Protein AF-A0A0F9BGL0-F1 (afdb_monomer)

Secondary structure (DSSP, 8-state):
--HHHHHHHHHHSPPBPHHHHHHHHHHTT--TT--------HHHH--BTTTHHHHHHHHHHHH-

Mean predicted aligned error: 5.45 Å

pLDDT: mean 88.51, std 13.66, range [54.81, 98.38]

InterPro domains:
  IPR003679 Aminoglycoside N(3)-acetyltransferase-like [PF02522] (38-64)
  IPR003679 Aminoglycoside N(3)-acetyltransferase-like [PTHR11104] (12-64)
  IPR028345 Aminoglycoside 3-N-acetyltransferase-like [SSF110710] (11-64)

Radius of gyration: 12.69 Å; Cα contacts (8 Å, |Δi|>4): 57; chains: 1; bounding box: 22×20×36 Å

Nearest PDB structures (foldseek):
  7lap-assembly1_A  TM=8.706E-01  e=1.861E-03  Strept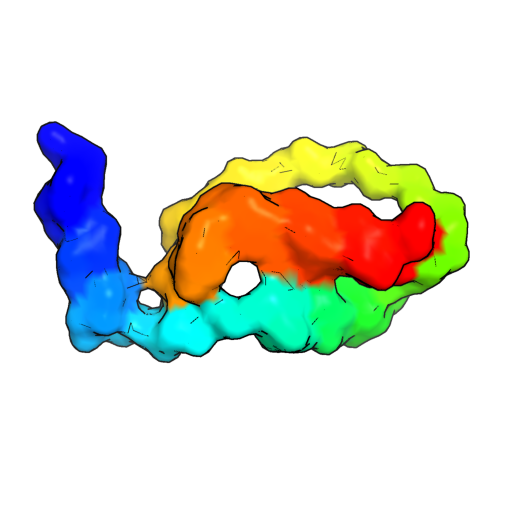omyces griseus
  5ht0-assembly2_D  TM=9.545E-01  e=3.017E-03  uncultured bacterium
  6mmz-assembly3_E  TM=9.428E-01  e=3.232E-03  uncultured bacterium
  6mb6-assembly1_A  TM=9.624E-01  e=6.443E-03  Pseudomonas aeruginosa
  7q1x-assembly1_B  TM=9.737E-01  e=8.490E-03  Pseudomonas aeruginosa

Organism: NCBI:txid412755

Structure (mmCIF, N/CA/C/O backbone):
data_AF-A0A0F9BGL0-F1
#
_entry.id   AF-A0A0F9BGL0-F1
#
loop_
_atom_site.group_PDB
_atom_site.id
_atom_site.type_symbol
_atom_site.label_atom_id
_atom_site.label_alt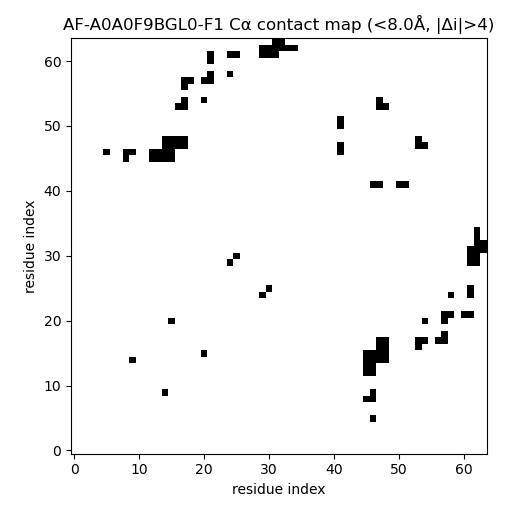_id
_atom_site.label_comp_id
_atom_site.label_asym_id
_atom_site.label_entity_id
_atom_site.label_seq_id
_atom_site.pdbx_PDB_ins_code
_atom_site.Cartn_x
_atom_site.Cartn_y
_atom_site.Cartn_z
_atom_site.occupancy
_atom_site.B_iso_or_equiv
_atom_site.auth_seq_id
_atom_site.auth_comp_id
_atom_site.auth_asym_id
_atom_site.auth_atom_id
_atom_site.pdbx_PDB_model_num
ATOM 1 N N . MET A 1 1 ? -5.665 9.946 21.034 1.00 54.81 1 MET A N 1
ATOM 2 C CA . MET A 1 1 ? -6.785 10.143 20.084 1.00 54.81 1 MET A CA 1
ATOM 3 C C . MET A 1 1 ? -6.831 9.075 18.978 1.00 54.81 1 MET A C 1
ATOM 5 O O . MET A 1 1 ? -7.929 8.712 18.592 1.00 54.81 1 MET A O 1
ATOM 9 N N . VAL A 1 2 ? -5.695 8.512 18.530 1.00 59.34 2 VAL A N 1
ATOM 10 C CA . VAL A 1 2 ? -5.643 7.474 17.468 1.00 59.34 2 VAL A CA 1
ATOM 11 C C . VAL A 1 2 ? -6.231 6.114 17.900 1.00 59.34 2 VAL A C 1
ATOM 13 O O . VAL A 1 2 ? -7.115 5.599 17.226 1.00 59.34 2 VAL A O 1
ATOM 16 N N . ARG A 1 3 ? -5.835 5.581 19.071 1.00 59.00 3 ARG A N 1
ATOM 17 C CA . ARG A 1 3 ? -6.235 4.230 19.537 1.00 59.00 3 ARG A CA 1
ATOM 18 C C . ARG A 1 3 ? -7.748 3.988 19.640 1.00 59.00 3 ARG A C 1
ATOM 20 O O . ARG A 1 3 ? -8.212 2.903 19.330 1.00 59.00 3 ARG A O 1
ATOM 27 N N . LYS A 1 4 ? -8.524 5.003 20.031 1.00 60.19 4 LYS A N 1
ATOM 28 C CA . LYS A 1 4 ? -9.975 4.862 20.257 1.00 60.19 4 LYS A CA 1
ATOM 29 C C . LYS A 1 4 ? -10.764 4.650 18.952 1.00 60.19 4 LYS A C 1
ATOM 31 O O . LYS A 1 4 ? -11.827 4.051 18.968 1.00 60.19 4 LYS A O 1
ATOM 36 N N . ARG A 1 5 ? -10.236 5.131 17.818 1.00 62.81 5 ARG A N 1
ATOM 37 C CA . ARG A 1 5 ? -10.932 5.130 16.518 1.00 62.81 5 ARG A CA 1
ATOM 38 C C . ARG A 1 5 ? -10.753 3.825 15.737 1.00 62.81 5 ARG A C 1
ATOM 40 O O . ARG A 1 5 ? -11.633 3.448 14.972 1.00 62.81 5 ARG A O 1
ATOM 47 N N . GLU A 1 6 ? -9.624 3.142 15.925 1.00 62.16 6 GLU A N 1
ATOM 48 C CA . GLU A 1 6 ? -9.375 1.828 15.315 1.00 62.16 6 GLU A CA 1
ATOM 49 C C . GLU A 1 6 ? -10.329 0.767 15.871 1.00 62.16 6 GLU A C 1
ATOM 51 O O . GLU A 1 6 ? -10.852 -0.048 15.116 1.00 62.16 6 GLU A O 1
ATOM 56 N N . GLU A 1 7 ? -10.607 0.808 17.176 1.00 62.38 7 GLU A N 1
ATOM 57 C CA . GLU A 1 7 ? -11.560 -0.096 17.830 1.00 62.38 7 GLU A CA 1
ATOM 58 C C . GLU A 1 7 ? -13.008 0.153 17.380 1.00 62.38 7 GLU A C 1
ATOM 60 O O . GLU A 1 7 ? -13.751 -0.802 17.154 1.00 62.38 7 GLU A O 1
ATOM 65 N N . GLU A 1 8 ? -13.394 1.416 17.162 1.00 66.44 8 GLU A N 1
ATOM 66 C CA . GLU A 1 8 ? -14.705 1.780 16.600 1.00 66.44 8 GLU A CA 1
ATOM 67 C C . GLU A 1 8 ? -14.894 1.214 15.180 1.00 66.44 8 GLU A C 1
ATOM 69 O O . GLU A 1 8 ? -15.954 0.668 14.865 1.00 66.44 8 GLU A O 1
ATOM 74 N N . LEU A 1 9 ? -13.858 1.282 14.332 1.00 64.44 9 LEU A N 1
ATOM 75 C CA . LEU A 1 9 ? -13.885 0.706 12.982 1.00 64.44 9 LEU A CA 1
ATOM 76 C C . LEU A 1 9 ? -13.929 -0.830 13.011 1.00 64.44 9 LEU A C 1
ATOM 78 O O . LEU A 1 9 ? -14.685 -1.418 12.237 1.00 64.44 9 LEU A O 1
ATOM 82 N N . LYS A 1 10 ? -13.195 -1.483 13.926 1.00 63.38 10 LYS A N 1
ATOM 83 C CA . LYS A 1 10 ? -13.236 -2.950 14.106 1.00 63.38 10 LYS A CA 1
ATOM 84 C C . LYS A 1 10 ? -14.637 -3.486 14.397 1.00 63.38 10 LYS A C 1
ATOM 86 O O . LYS A 1 10 ? -14.958 -4.591 13.981 1.00 63.38 10 LYS A O 1
ATOM 91 N N . GLN A 1 11 ? -15.439 -2.734 15.147 1.00 62.19 11 GLN A N 1
ATOM 92 C CA . GLN A 1 11 ? -16.755 -3.175 15.623 1.00 62.19 11 GLN A CA 1
ATOM 93 C C . GLN A 1 11 ? -17.894 -2.895 14.633 1.00 62.19 11 GLN A C 1
ATOM 95 O O . GLN A 1 11 ? -18.956 -3.500 14.743 1.00 62.19 11 GLN A O 1
ATOM 100 N N . THR A 1 12 ? -17.697 -1.984 13.674 1.00 64.44 12 THR A N 1
ATOM 101 C CA . THR A 1 12 ? -18.780 -1.476 12.810 1.00 64.44 12 THR A CA 1
ATOM 102 C C . THR A 1 12 ? -18.551 -1.679 11.315 1.00 64.44 12 THR A C 1
ATOM 104 O O . THR A 1 12 ? -19.507 -1.600 10.546 1.00 64.44 12 THR A O 1
ATOM 107 N N . SER A 1 13 ? -17.318 -1.957 10.881 1.00 69.81 13 SER A N 1
ATOM 108 C CA . SER A 1 13 ? -16.985 -2.114 9.462 1.00 69.81 13 SER A CA 1
ATOM 109 C C . SER A 1 13 ? -16.601 -3.551 9.117 1.00 69.81 13 SER A C 1
ATOM 111 O O . SER A 1 13 ? -15.940 -4.243 9.891 1.00 69.81 13 SER A O 1
ATOM 113 N N . LYS A 1 14 ? -17.026 -4.008 7.932 1.00 84.19 14 LYS A N 1
ATOM 114 C CA . LYS A 1 14 ? -16.579 -5.285 7.366 1.00 84.19 14 LYS A CA 1
ATOM 115 C C . LYS A 1 14 ? -15.054 -5.240 7.237 1.00 84.19 14 LYS A C 1
ATOM 117 O O . LYS A 1 14 ? -14.524 -4.303 6.646 1.00 84.19 14 LYS A O 1
ATOM 122 N N . MET A 1 15 ? -14.372 -6.243 7.787 1.00 91.44 15 MET A N 1
ATOM 123 C CA . MET A 1 15 ? -12.923 -6.380 7.645 1.00 91.44 15 MET A CA 1
ATOM 124 C C . MET A 1 15 ? -12.550 -6.501 6.163 1.00 91.44 15 MET A C 1
ATOM 126 O O . MET A 1 15 ? -13.161 -7.278 5.427 1.00 91.44 15 MET A O 1
ATOM 130 N N . ILE A 1 16 ? -11.547 -5.734 5.747 1.00 95.31 16 ILE A N 1
ATOM 131 C CA . ILE A 1 16 ? -11.029 -5.709 4.380 1.00 95.31 16 ILE A CA 1
ATOM 132 C C . ILE A 1 16 ? -9.719 -6.488 4.350 1.00 95.31 16 ILE A C 1
ATOM 134 O O . ILE A 1 16 ? -8.761 -6.138 5.042 1.00 95.31 16 ILE A O 1
ATOM 138 N N . MET A 1 17 ? -9.684 -7.539 3.535 1.00 96.81 17 MET A N 1
ATOM 139 C CA . MET A 1 17 ? -8.498 -8.357 3.297 1.00 96.81 17 MET A CA 1
ATOM 140 C C . MET A 1 17 ? -7.719 -7.844 2.085 1.00 96.81 17 MET A C 1
ATOM 142 O O . MET A 1 17 ? -8.273 -7.184 1.202 1.00 96.81 17 MET A O 1
ATOM 146 N N . LYS A 1 18 ? -6.438 -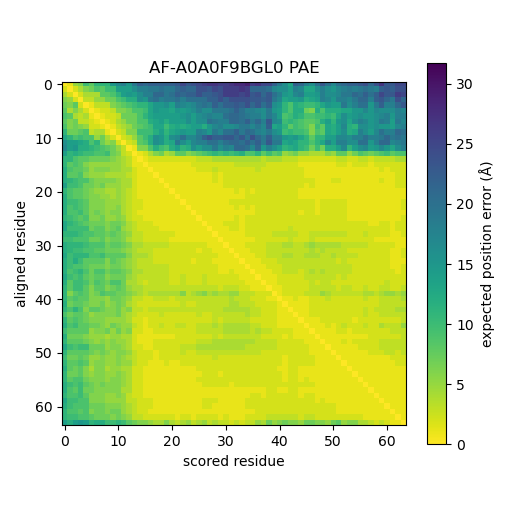8.219 1.988 1.00 98.00 18 LYS A N 1
ATOM 147 C CA . LYS A 1 18 ? -5.579 -7.888 0.837 1.00 98.00 18 LYS A CA 1
ATOM 148 C C . LYS A 1 18 ? -6.227 -8.247 -0.509 1.00 98.00 18 LYS A C 1
ATOM 150 O O . LYS A 1 18 ? -6.187 -7.451 -1.440 1.00 98.00 18 LYS A O 1
ATOM 155 N N . SER A 1 19 ? -6.846 -9.428 -0.593 1.00 98.06 19 SER A N 1
ATOM 156 C CA . SER A 1 19 ? -7.514 -9.921 -1.805 1.00 98.06 19 SER A CA 1
ATOM 157 C C . SER A 1 19 ? -8.675 -9.034 -2.247 1.00 98.06 19 SER A C 1
ATOM 159 O O . SER A 1 19 ? -8.839 -8.823 -3.443 1.00 98.06 19 SER A O 1
ATOM 161 N N . ASN A 1 20 ? -9.430 -8.456 -1.307 1.00 97.56 20 ASN A N 1
ATOM 162 C CA . ASN A 1 20 ? -10.514 -7.531 -1.640 1.00 97.56 20 ASN A CA 1
ATOM 163 C C . ASN A 1 20 ? -9.969 -6.284 -2.344 1.00 97.56 20 ASN A C 1
ATOM 165 O O . ASN A 1 20 ? -10.505 -5.876 -3.366 1.00 97.56 20 ASN A O 1
ATOM 169 N N . ILE A 1 21 ? -8.858 -5.735 -1.841 1.00 97.56 21 ILE A N 1
ATOM 170 C CA . ILE A 1 21 ? -8.212 -4.562 -2.439 1.00 97.56 21 ILE A CA 1
ATOM 171 C C . ILE A 1 21 ? -7.702 -4.894 -3.847 1.00 97.56 21 ILE A C 1
ATOM 173 O O . ILE A 1 21 ? -7.936 -4.124 -4.769 1.00 97.56 21 ILE A O 1
ATOM 177 N N . ILE A 1 22 ? -7.047 -6.044 -4.038 1.00 98.38 22 ILE A N 1
ATOM 178 C CA . ILE A 1 22 ? -6.553 -6.475 -5.360 1.00 98.38 22 ILE A CA 1
ATOM 179 C C . ILE A 1 22 ? -7.709 -6.636 -6.356 1.00 98.38 22 ILE A C 1
ATOM 181 O O . ILE A 1 22 ? -7.602 -6.207 -7.503 1.00 98.38 22 ILE A O 1
ATOM 185 N N . GLU A 1 23 ? -8.813 -7.258 -5.938 1.00 98.25 23 GLU A N 1
ATOM 186 C CA . GLU A 1 23 ? -10.000 -7.405 -6.784 1.00 98.25 23 GLU A CA 1
ATOM 187 C C . GLU A 1 23 ? -10.591 -6.050 -7.176 1.00 98.25 23 GLU A C 1
ATOM 189 O O . GLU A 1 23 ? -10.908 -5.851 -8.348 1.00 98.25 23 GLU A O 1
ATOM 194 N N . ASP A 1 24 ? -10.704 -5.114 -6.235 1.00 97.69 24 ASP A N 1
ATOM 195 C CA . ASP A 1 24 ? -11.234 -3.777 -6.504 1.00 97.69 24 ASP A CA 1
ATOM 196 C C . ASP A 1 24 ? -10.313 -2.981 -7.440 1.00 97.69 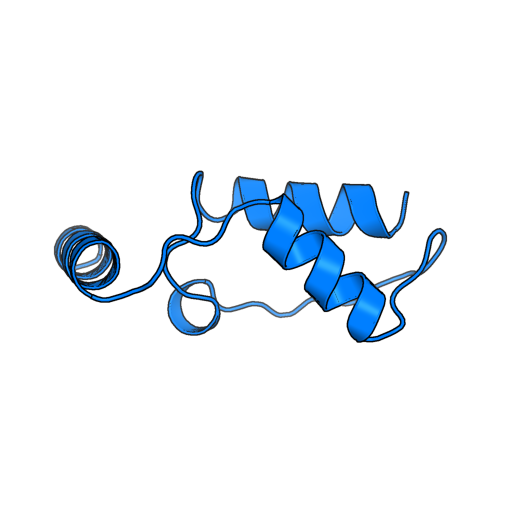24 ASP A C 1
ATOM 198 O O . ASP A 1 24 ? -10.797 -2.392 -8.405 1.00 97.69 24 ASP A O 1
ATOM 202 N N . LEU A 1 25 ? -8.989 -3.029 -7.240 1.00 97.88 25 LEU A N 1
ATOM 203 C CA . LEU A 1 25 ? -8.016 -2.392 -8.138 1.00 97.88 25 LEU A CA 1
ATOM 204 C C . LEU A 1 25 ? -8.129 -2.949 -9.567 1.00 97.88 25 LEU A C 1
ATOM 206 O O . LEU A 1 25 ? -8.207 -2.180 -10.524 1.00 97.88 25 LEU A O 1
ATOM 210 N N . LYS A 1 26 ? -8.233 -4.275 -9.721 1.00 97.75 26 LYS A N 1
ATOM 211 C CA . LYS A 1 26 ? -8.445 -4.914 -11.032 1.00 97.75 26 LYS A CA 1
ATOM 212 C C . LYS A 1 26 ? -9.776 -4.514 -11.665 1.00 97.75 26 LYS A C 1
ATOM 214 O O . LYS A 1 26 ? -9.834 -4.268 -12.864 1.00 97.75 26 LYS A O 1
ATOM 219 N N . ARG A 1 27 ? -10.852 -4.407 -10.878 1.00 98.31 27 ARG A N 1
ATOM 220 C CA . ARG A 1 27 ? -12.159 -3.917 -11.362 1.00 98.31 27 ARG A CA 1
ATOM 221 C C . ARG A 1 27 ? -12.109 -2.458 -11.811 1.00 98.31 27 ARG A C 1
ATOM 223 O O . ARG A 1 27 ? -12.889 -2.077 -12.677 1.00 98.31 27 ARG A O 1
ATOM 230 N N . MET A 1 28 ? -11.203 -1.659 -11.248 1.00 97.38 28 MET A N 1
ATOM 231 C CA . MET A 1 28 ? -10.926 -0.290 -11.692 1.00 97.38 28 MET A CA 1
ATOM 232 C C . MET A 1 28 ? -10.073 -0.229 -12.971 1.00 97.38 28 MET A C 1
ATOM 234 O O . MET A 1 28 ? -9.840 0.866 -13.475 1.00 97.38 28 MET A O 1
ATOM 238 N N . GLY A 1 29 ? -9.637 -1.376 -13.506 1.00 98.00 29 GLY A N 1
ATOM 239 C CA . GLY A 1 29 ? -8.817 -1.460 -14.714 1.00 98.00 29 GLY A CA 1
ATOM 240 C C . GLY A 1 29 ? -7.325 -1.254 -14.468 1.00 98.00 29 GLY A C 1
ATOM 241 O O . GLY A 1 29 ? -6.603 -0.984 -15.417 1.00 98.00 29 GLY A O 1
ATOM 242 N N . ILE A 1 30 ? -6.870 -1.350 -13.213 1.00 98.25 30 ILE A N 1
ATOM 243 C CA . ILE A 1 30 ? -5.441 -1.335 -12.894 1.00 98.25 30 ILE A CA 1
ATOM 244 C C . ILE A 1 30 ? -4.867 -2.707 -13.218 1.00 98.25 30 ILE A C 1
ATOM 246 O O . ILE A 1 30 ? -5.364 -3.737 -12.744 1.00 98.25 30 ILE A O 1
ATOM 250 N N . GLU A 1 31 ? -3.795 -2.709 -13.995 1.00 96.50 31 GLU A N 1
ATOM 251 C CA . GLU A 1 31 ? -3.179 -3.911 -14.526 1.00 96.50 31 GLU A CA 1
ATOM 252 C C . GLU A 1 31 ? -1.681 -3.971 -14.220 1.00 96.50 31 GLU A C 1
ATOM 254 O O . GLU A 1 31 ? -1.048 -3.047 -13.701 1.00 96.50 31 GLU A O 1
ATOM 259 N N . LYS A 1 32 ? -1.099 -5.130 -14.525 1.00 97.69 32 LYS A N 1
ATOM 260 C CA . LYS A 1 32 ? 0.330 -5.355 -14.364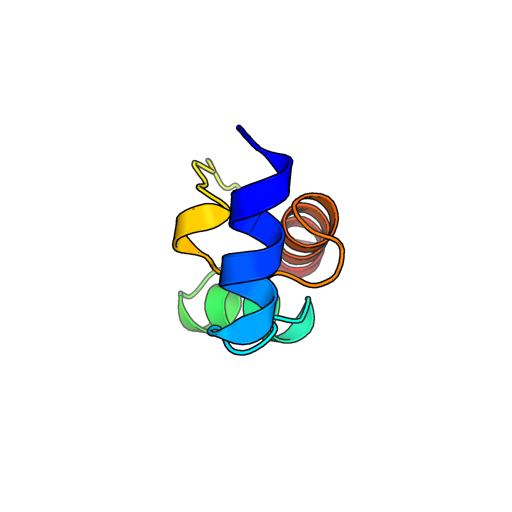 1.00 97.69 32 LYS A CA 1
ATOM 261 C C . LYS A 1 32 ? 1.120 -4.427 -15.292 1.00 97.69 32 LYS A C 1
ATOM 263 O O . LYS A 1 32 ? 0.867 -4.394 -16.492 1.00 97.69 32 LYS A O 1
ATOM 268 N N . GLY A 1 33 ? 2.148 -3.777 -14.756 1.00 97.56 33 GLY A N 1
ATOM 269 C CA . GLY A 1 33 ? 3.016 -2.844 -15.471 1.00 97.56 33 GLY A CA 1
ATOM 270 C C . GLY A 1 33 ? 2.591 -1.380 -15.354 1.00 97.56 33 GLY A C 1
ATOM 271 O O . GLY A 1 33 ? 3.328 -0.513 -15.824 1.00 97.56 33 GLY A O 1
ATOM 272 N N . ASP A 1 34 ? 1.456 -1.092 -14.712 1.00 97.94 34 ASP A N 1
ATOM 273 C CA . ASP A 1 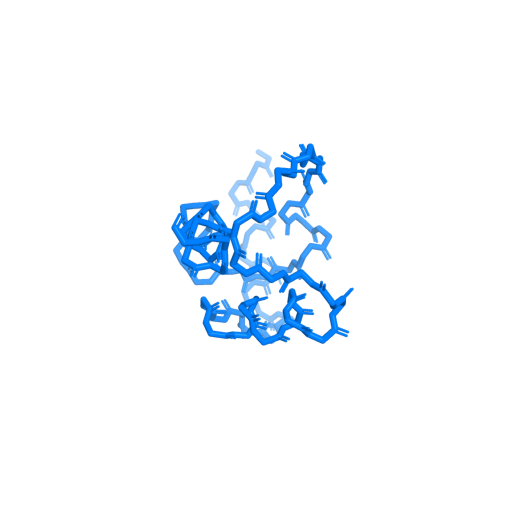34 ? 1.011 0.279 -14.485 1.00 97.94 34 ASP A CA 1
ATOM 274 C C . ASP A 1 34 ? 1.953 1.051 -13.554 1.00 97.94 34 ASP A C 1
ATOM 276 O O . ASP A 1 34 ? 2.478 0.537 -12.563 1.00 97.94 34 ASP A O 1
ATOM 280 N N . VAL A 1 35 ? 2.100 2.346 -13.836 1.00 96.81 35 VAL A N 1
ATOM 281 C CA . VAL A 1 35 ? 2.761 3.303 -12.945 1.00 96.81 35 VAL A CA 1
ATOM 282 C C . VAL A 1 35 ? 1.689 4.157 -12.282 1.00 96.81 35 VAL A C 1
ATOM 284 O O . VAL A 1 35 ? 1.026 4.961 -12.935 1.00 96.81 35 VAL A O 1
ATOM 287 N N . LEU A 1 36 ? 1.525 3.992 -10.969 1.00 95.25 36 LEU A N 1
ATOM 288 C CA . LEU A 1 36 ? 0.468 4.650 -10.204 1.00 95.25 36 LEU A CA 1
ATOM 289 C C . LEU A 1 36 ? 1.020 5.768 -9.319 1.00 95.25 36 LEU A C 1
ATOM 291 O O . LEU A 1 36 ? 1.947 5.563 -8.537 1.00 95.25 36 LEU A O 1
ATOM 295 N N . TRP A 1 37 ? 0.376 6.935 -9.367 1.00 95.56 37 TRP A N 1
ATOM 296 C CA . TRP A 1 37 ? 0.512 7.955 -8.330 1.00 95.56 37 TRP A CA 1
ATOM 297 C C . TRP A 1 37 ? -0.622 7.793 -7.319 1.00 95.56 37 TRP A C 1
ATOM 299 O O . TRP A 1 37 ? -1.790 7.995 -7.651 1.00 95.56 37 TRP A O 1
ATOM 309 N N . VAL A 1 38 ? -0.293 7.433 -6.079 1.00 94.19 38 VAL A N 1
ATOM 310 C CA . VAL A 1 38 ? -1.298 7.067 -5.072 1.00 94.19 38 VAL A CA 1
ATOM 311 C C . VAL A 1 38 ? -1.426 8.144 -3.999 1.00 94.19 38 VAL A C 1
ATOM 313 O O . VAL A 1 38 ? -0.447 8.554 -3.379 1.00 94.19 38 VAL A O 1
ATOM 316 N N . HIS A 1 39 ? -2.666 8.546 -3.719 1.00 94.06 39 HIS A N 1
ATOM 317 C CA . HIS A 1 39 ? -3.041 9.246 -2.494 1.00 94.06 39 HIS A CA 1
ATOM 318 C C . HIS A 1 39 ? -4.124 8.436 -1.782 1.00 94.06 39 HIS A C 1
ATOM 320 O O . HIS A 1 39 ? -5.141 8.098 -2.383 1.00 94.06 39 HIS A O 1
ATOM 326 N N . SER A 1 40 ? -3.913 8.097 -0.510 1.00 88.00 40 SER A N 1
ATOM 327 C CA . SER A 1 40 ? -4.783 7.152 0.197 1.00 88.00 40 SER A CA 1
ATOM 328 C C . SER A 1 40 ? -5.111 7.594 1.618 1.00 88.00 40 SER A C 1
ATOM 330 O O . SER A 1 40 ? -4.255 8.118 2.329 1.00 88.00 40 SER A O 1
ATOM 332 N N . SER A 1 41 ? -6.332 7.287 2.060 1.00 90.88 41 SER A N 1
ATOM 333 C CA . SER A 1 41 ? -6.798 7.463 3.437 1.00 90.88 41 SER A CA 1
ATOM 334 C C . SER A 1 41 ? -7.334 6.138 3.971 1.00 90.88 41 SER A C 1
ATOM 336 O O . SER A 1 41 ? -8.421 5.712 3.588 1.00 90.88 41 SER A O 1
ATOM 338 N N . LEU A 1 42 ? -6.604 5.501 4.894 1.00 89.12 42 LEU A N 1
ATOM 339 C CA . LEU A 1 42 ? -7.025 4.233 5.516 1.00 89.12 42 LEU A CA 1
ATOM 340 C C . LEU A 1 42 ? -8.406 4.320 6.157 1.00 89.12 42 LEU A C 1
ATOM 342 O O . LEU A 1 42 ? -9.199 3.396 6.048 1.00 89.12 42 LEU A O 1
ATOM 346 N N . LYS A 1 43 ? -8.722 5.466 6.765 1.00 85.56 43 LYS A N 1
ATOM 347 C CA . LYS A 1 43 ? -10.042 5.722 7.344 1.00 85.56 43 LYS A CA 1
ATOM 348 C C . LYS A 1 43 ? -11.161 5.614 6.301 1.00 85.56 43 LYS A C 1
ATOM 350 O O . LYS A 1 43 ? -12.251 5.175 6.641 1.00 85.56 43 LYS A O 1
ATOM 355 N N . SER A 1 44 ? -10.898 6.053 5.071 1.00 89.50 44 SER A N 1
ATOM 356 C CA . SER A 1 44 ? -11.884 6.025 3.983 1.00 89.50 44 SER A CA 1
ATOM 357 C C . SER A 1 44 ? -11.985 4.641 3.345 1.00 89.50 44 SER A C 1
ATOM 359 O O . SER A 1 44 ? -13.055 4.273 2.883 1.00 89.50 44 SER A O 1
ATOM 361 N N . ILE A 1 45 ? -10.887 3.878 3.355 1.00 91.44 45 ILE A N 1
ATOM 362 C C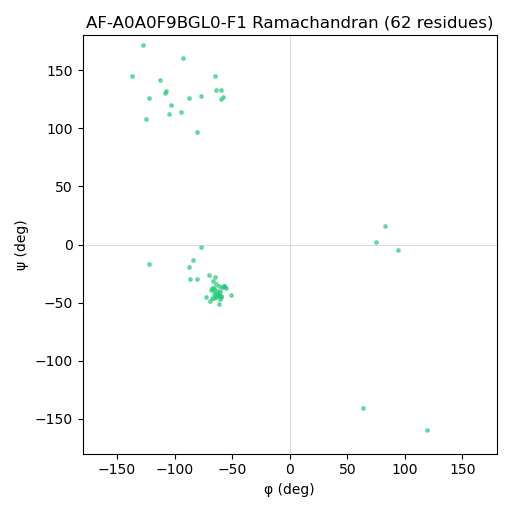A . ILE A 1 45 ? -10.866 2.479 2.915 1.00 91.44 45 ILE A CA 1
ATOM 363 C C . ILE A 1 45 ? -11.678 1.614 3.889 1.00 91.44 45 ILE A C 1
ATOM 365 O O . ILE A 1 45 ? -12.509 0.832 3.452 1.00 91.44 45 ILE A O 1
ATOM 369 N N . GLY A 1 46 ? -11.487 1.785 5.200 1.00 90.69 46 GLY A N 1
ATOM 370 C CA . GLY A 1 46 ? -12.175 1.023 6.246 1.00 90.69 46 GLY A CA 1
ATOM 371 C C . GLY A 1 46 ? -11.203 0.239 7.128 1.00 90.69 46 GLY A C 1
ATOM 372 O O . GLY A 1 46 ? -10.016 0.563 7.212 1.00 90.69 46 GLY A O 1
ATOM 373 N N . TYR A 1 47 ? -11.696 -0.790 7.823 1.00 92.69 47 TYR A N 1
ATOM 374 C CA . TYR A 1 47 ? -10.847 -1.622 8.675 1.00 92.69 47 TYR A CA 1
ATOM 375 C C . TYR A 1 47 ? -10.083 -2.671 7.856 1.00 92.69 47 TYR A C 1
ATOM 377 O O . TYR A 1 47 ? -10.602 -3.743 7.549 1.00 92.69 47 TYR A O 1
ATOM 385 N N . VAL A 1 48 ? -8.835 -2.353 7.510 1.00 93.75 48 VAL A N 1
ATOM 386 C CA . VAL A 1 48 ? -7.941 -3.243 6.756 1.00 93.75 48 VAL A CA 1
ATOM 387 C C . VAL A 1 48 ? -7.181 -4.168 7.708 1.00 93.75 48 VAL A C 1
ATOM 389 O O . VAL A 1 48 ? -6.498 -3.705 8.627 1.00 93.75 48 VAL A O 1
ATOM 392 N N . GLU A 1 49 ? -7.254 -5.477 7.473 1.00 93.25 49 GLU A N 1
ATOM 393 C CA . GLU A 1 49 ? -6.424 -6.464 8.170 1.00 93.25 49 GLU A CA 1
ATOM 394 C C . GLU A 1 49 ? -4.942 -6.165 7.910 1.00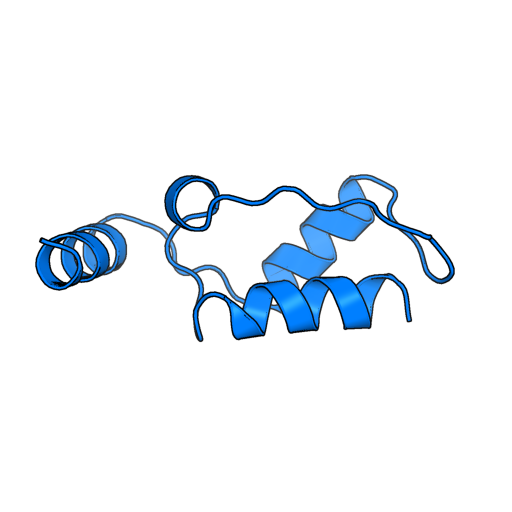 93.25 49 GLU A C 1
ATOM 396 O O . GLU A 1 49 ? -4.536 -6.047 6.762 1.00 93.25 49 GLU A O 1
ATOM 401 N N . GLY A 1 50 ? -4.122 -6.002 8.953 1.00 91.69 50 GLY A N 1
ATOM 402 C CA . GLY A 1 50 ? -2.706 -5.625 8.798 1.00 91.69 50 GLY A CA 1
ATOM 403 C C . GLY A 1 50 ? -2.465 -4.147 8.441 1.00 91.69 50 GLY A C 1
ATOM 404 O O . GLY A 1 50 ? -1.316 -3.721 8.312 1.00 91.69 50 GLY A O 1
ATOM 405 N N . GLY A 1 51 ? -3.527 -3.339 8.340 1.00 93.31 51 GLY A N 1
ATOM 406 C CA . GLY A 1 51 ? -3.451 -1.885 8.210 1.00 93.31 51 GLY A CA 1
ATOM 407 C C . GLY A 1 51 ? -2.752 -1.407 6.923 1.00 93.31 51 GLY A C 1
ATOM 408 O O . GLY A 1 51 ? -2.965 -1.987 5.858 1.00 93.31 51 GLY A O 1
ATOM 409 N N . PRO A 1 52 ? -1.933 -0.335 6.982 1.00 94.50 52 PRO A N 1
ATOM 410 C CA . PRO A 1 52 ? -1.316 0.262 5.794 1.00 94.50 52 PRO A CA 1
ATOM 411 C C . PRO A 1 52 ? -0.461 -0.702 4.966 1.00 94.50 52 PRO A C 1
ATOM 413 O O . PRO A 1 52 ? -0.465 -0.612 3.741 1.00 94.50 52 PRO A O 1
ATOM 416 N N . LEU A 1 53 ? 0.257 -1.629 5.609 1.00 96.44 53 LEU A N 1
ATOM 417 C CA . LEU A 1 53 ? 1.151 -2.557 4.906 1.00 96.44 53 LEU A CA 1
ATOM 418 C C . LEU A 1 53 ? 0.386 -3.486 3.961 1.00 96.44 53 LEU A C 1
ATOM 420 O O . LEU A 1 53 ? 0.874 -3.792 2.877 1.00 96.44 53 LEU A O 1
ATOM 424 N N . THR A 1 54 ? -0.832 -3.874 4.328 1.00 97.19 54 THR A N 1
ATOM 425 C CA . THR A 1 54 ? -1.709 -4.671 3.466 1.00 97.19 54 THR A CA 1
ATOM 426 C C . THR A 1 54 ? -2.139 -3.902 2.223 1.00 97.19 54 THR A C 1
ATOM 428 O O . THR A 1 54 ? -2.188 -4.480 1.140 1.00 97.19 54 THR A O 1
ATOM 431 N N . VAL A 1 55 ? -2.390 -2.595 2.349 1.00 97.19 55 VAL A N 1
ATOM 432 C CA . VAL A 1 55 ? -2.725 -1.735 1.203 1.00 97.19 55 VAL A CA 1
ATOM 433 C C . VAL A 1 55 ? -1.533 -1.617 0.255 1.00 97.19 55 VAL A C 1
ATOM 435 O O . VAL A 1 55 ? -1.690 -1.797 -0.949 1.00 97.19 55 VAL A O 1
ATOM 438 N N . ILE A 1 56 ? -0.332 -1.377 0.794 1.00 96.94 56 ILE A N 1
ATOM 439 C CA . ILE A 1 56 ? 0.902 -1.314 -0.003 1.00 96.94 56 ILE A CA 1
ATOM 440 C C . ILE A 1 56 ? 1.145 -2.654 -0.709 1.00 96.94 56 ILE A C 1
ATOM 442 O O . ILE A 1 56 ? 1.390 -2.675 -1.912 1.00 96.94 56 ILE A O 1
ATOM 446 N N . GLY A 1 57 ? 1.015 -3.772 0.010 1.00 97.75 57 GLY A N 1
ATOM 447 C CA . GLY A 1 57 ? 1.175 -5.109 -0.558 1.00 97.75 57 GLY A CA 1
ATOM 448 C C . GLY A 1 57 ? 0.177 -5.407 -1.678 1.00 97.75 57 GLY A C 1
ATOM 449 O O . GLY A 1 57 ? 0.566 -5.973 -2.692 1.00 97.75 57 GLY A O 1
ATOM 450 N N . ALA A 1 58 ? -1.085 -4.990 -1.534 1.00 98.06 58 ALA A N 1
ATOM 451 C CA . ALA A 1 58 ? -2.093 -5.133 -2.584 1.00 98.06 58 ALA A CA 1
ATOM 452 C C . ALA A 1 58 ? -1.756 -4.313 -3.839 1.00 98.06 58 ALA A C 1
ATOM 454 O O . ALA A 1 58 ? -1.892 -4.822 -4.950 1.00 98.06 58 ALA A O 1
ATOM 455 N N . LEU A 1 59 ? -1.295 -3.068 -3.672 1.00 98.06 59 LEU A N 1
ATOM 456 C CA . LEU A 1 59 ? -0.874 -2.217 -4.789 1.00 98.06 59 LEU A CA 1
ATOM 457 C C . LEU A 1 59 ? 0.298 -2.846 -5.546 1.00 98.06 59 LEU A C 1
ATOM 459 O O . LEU A 1 59 ? 0.200 -3.020 -6.756 1.00 98.06 59 LEU A O 1
ATOM 463 N N . MET A 1 60 ? 1.358 -3.242 -4.829 1.00 97.50 60 MET A N 1
ATOM 464 C CA . MET A 1 60 ? 2.541 -3.880 -5.422 1.00 97.50 60 MET A CA 1
ATOM 465 C C . MET A 1 60 ? 2.185 -5.186 -6.138 1.00 97.50 60 MET A C 1
ATOM 467 O O . MET A 1 60 ? 2.622 -5.409 -7.258 1.00 97.50 60 MET A O 1
ATOM 471 N N . GLU A 1 61 ? 1.349 -6.032 -5.531 1.00 98.38 61 GLU A N 1
ATOM 472 C CA . GLU A 1 61 ? 0.929 -7.299 -6.140 1.00 98.38 61 GLU A CA 1
ATOM 473 C C . GLU A 1 61 ? 0.056 -7.102 -7.386 1.00 98.38 61 GLU A C 1
ATOM 475 O O . GLU A 1 61 ? 0.098 -7.920 -8.304 1.00 98.38 61 GLU A O 1
ATOM 480 N N . THR A 1 62 ? -0.732 -6.025 -7.438 1.00 98.19 62 THR A N 1
ATOM 481 C CA . THR A 1 62 ? -1.598 -5.742 -8.591 1.00 98.19 62 THR A CA 1
ATOM 482 C C . THR A 1 62 ? -0.790 -5.278 -9.800 1.00 98.19 62 THR A C 1
ATOM 484 O O . THR A 1 62 ? -1.017 -5.779 -10.901 1.00 98.19 62 THR A O 1
ATOM 487 N N . ILE A 1 63 ? 0.163 -4.362 -9.600 1.00 97.94 63 ILE A N 1
ATOM 488 C CA . ILE A 1 63 ? 0.977 -3.810 -10.695 1.00 97.94 63 ILE A CA 1
ATOM 489 C C . ILE A 1 63 ? 2.188 -4.685 -11.057 1.00 97.94 63 ILE A C 1
ATOM 491 O O . ILE A 1 63 ? 2.722 -4.537 -12.154 1.00 97.94 63 ILE A O 1
ATOM 495 N N . GLY A 1 64 ? 2.549 -5.660 -10.216 1.00 88.81 64 GLY A N 1
ATOM 496 C CA . GLY A 1 64 ? 3.584 -6.663 -10.498 1.00 88.81 64 GLY A CA 1
ATOM 497 C C . GLY A 1 64 ? 4.982 -6.285 -10.039 1.00 88.81 64 GLY A C 1
ATOM 498 O O . GLY A 1 64 ? 5.430 -5.154 -10.317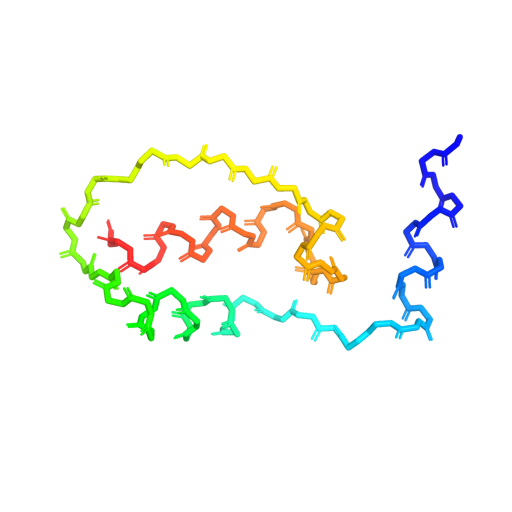 1.00 88.81 64 GLY A O 1
#

Solvent-accessible surface area (backbone atoms only — not comparable to full-atom values): 3889 Å² total; per-residue (Å²): 124,69,75,69,52,56,56,53,33,63,77,73,40,77,75,39,49,47,66,56,53,34,51,52,43,45,74,74,66,54,45,69,74,60,86,83,89,86,84,87,54,63,82,79,77,46,33,43,57,78,42,71,62,31,55,53,50,23,53,49,64,43,24,100

Foldseek 3Di:
DPVVVLVVLVVPDDEDELVNLLVVCVVVVQAAQDDDDDDDDQVVVTHYDVGPVSNVVSVVVRND

Sequence (64 aa):
MVRKREEELKQTSKMIMKSNIIEDLKRMGIEKGDVLWVHSSLKSIGYVEGGPLTVIGALMETIG